Protein AF-A0A7S3RS17-F1 (afdb_monomer_lite)

Radius of gyration: 22.32 Å; chains: 1; bounding box: 56×36×64 Å

Foldseek 3Di:
DLCVCVPPPAAEDEDEQVQWDQDPVRATDHDPVVLVSVLVCLVDNHHYHYPHHDDPDDPDCNVVRVVVRSVVSSVPHDDDDPVSVVCVVVVVPDDDDDDVVVDPDDPVVVVVVVPDPVVVVVVVVD

pLDDT: mean 88.94, std 10.14, range [43.19, 97.56]

Secondary structure (DSSP, 8-state):
-GGGGTTS---EEEEEGGG-EE-TTS-EE--HHHHHHHHHHTTS-PEEEEES-----SS-HHHHHHHHHHHHHHHTSPPPPHHHHHHGGGTT---PPP-TTTSPPPHHHHHHHHT-HHHHHHHHH-

Organism: NCBI:txid141414

InterPro domains:
  IPR025799 Protein arginine N-methyltransferase [PTHR10738] (2-126)
  IPR029063 S-adenosyl-L-methionine-dependent methyltransferase superfamily [G3DSA:3.40.50.150] (86-126)
  IPR035075 PRMT5 arginine-N-methyltransferase [PF05185] (83-126)
  IPR035247 PRMT5, TIM barrel domain [PF17285] (1-76)

Sequence (126 aa):
EMDRWLAEPVRAVLVPGDIFLTNKQGFPVLSKRHKAFLVSCFRYRVQVILAGLPEEKSADPETDKYLHYIARLFQSKPALTPQEQFELPYHDYLQAPLQPLQDNLESQTYETFEKDPVKYVQYEEA

Structure (mmCIF, N/CA/C/O backbone):
data_AF-A0A7S3RS17-F1
#
_entry.id   AF-A0A7S3RS17-F1
#
loop_
_atom_site.group_PDB
_atom_site.id
_atom_site.type_symbol
_atom_site.label_atom_id
_atom_site.label_alt_id
_atom_site.label_comp_id
_atom_site.label_asym_id
_atom_site.label_entity_id
_atom_site.label_seq_id
_atom_site.pdbx_PDB_ins_code
_atom_site.Cartn_x
_atom_site.Cartn_y
_atom_site.Cartn_z
_atom_site.occupancy
_atom_site.B_iso_or_equiv
_atom_site.auth_seq_id
_atom_site.auth_comp_id
_atom_site.auth_asym_id
_atom_site.auth_atom_id
_atom_site.pdbx_PDB_model_num
ATOM 1 N N . GLU A 1 1 ? -7.923 -18.372 7.328 1.00 70.88 1 GLU A N 1
ATOM 2 C CA . GLU A 1 1 ? -9.228 -17.777 6.934 1.00 70.88 1 GLU A CA 1
ATOM 3 C C . GLU A 1 1 ? -9.086 -16.335 6.453 1.00 70.88 1 GLU A C 1
ATOM 5 O O . GLU A 1 1 ? -9.640 -16.026 5.410 1.00 70.88 1 GLU A O 1
ATOM 10 N N . MET A 1 2 ? -8.311 -15.474 7.131 1.00 76.81 2 MET A N 1
ATOM 11 C CA . MET A 1 2 ? -8.056 -14.100 6.653 1.00 76.81 2 MET A CA 1
ATOM 12 C C . MET A 1 2 ? -7.307 -14.038 5.314 1.00 76.81 2 MET A C 1
ATOM 14 O O . MET A 1 2 ? -7.549 -13.128 4.532 1.00 76.81 2 MET A O 1
ATOM 18 N N . ASP A 1 3 ? -6.481 -15.040 5.010 1.00 83.50 3 ASP A N 1
ATOM 19 C CA . ASP A 1 3 ? -5.707 -15.103 3.760 1.00 83.50 3 ASP A CA 1
A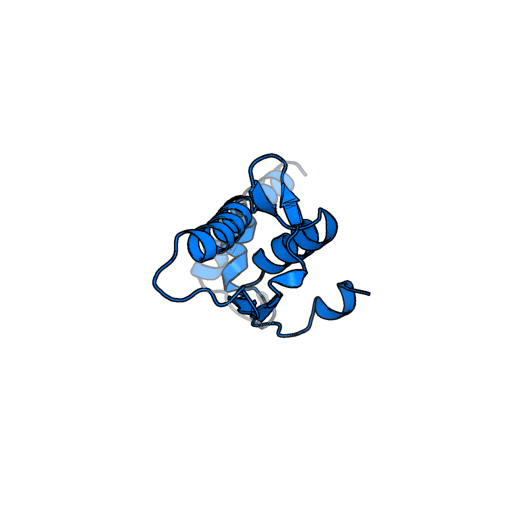TOM 20 C C . ASP A 1 3 ? -6.584 -15.206 2.506 1.00 83.50 3 ASP A C 1
ATOM 22 O O . ASP A 1 3 ? -6.130 -14.916 1.404 1.00 83.50 3 ASP A O 1
ATOM 26 N N . ARG A 1 4 ? -7.867 -15.559 2.668 1.00 85.38 4 ARG A N 1
ATOM 27 C CA . ARG A 1 4 ? -8.846 -15.583 1.572 1.00 85.38 4 ARG A CA 1
ATOM 28 C C . ARG A 1 4 ? -9.006 -14.222 0.892 1.00 85.38 4 ARG A C 1
ATOM 30 O O . ARG A 1 4 ? -9.426 -14.183 -0.252 1.00 85.38 4 ARG A O 1
ATOM 37 N N . TRP A 1 5 ? -8.679 -13.134 1.585 1.00 84.75 5 TRP A N 1
ATOM 38 C CA . TRP A 1 5 ? -8.829 -11.769 1.082 1.00 84.75 5 TRP A CA 1
ATOM 39 C C . TRP A 1 5 ? -7.579 -11.229 0.369 1.00 84.75 5 TRP A C 1
ATOM 41 O O . TRP A 1 5 ? -7.625 -10.113 -0.135 1.00 84.75 5 TRP A O 1
ATOM 51 N N . LEU A 1 6 ? -6.470 -11.982 0.309 1.00 79.19 6 LEU A N 1
ATOM 52 C CA . LEU A 1 6 ? -5.178 -11.486 -0.201 1.00 79.19 6 LEU A CA 1
ATOM 53 C C . LEU A 1 6 ? -5.167 -11.131 -1.698 1.00 79.19 6 LEU A C 1
ATOM 55 O O . LEU A 1 6 ? -4.273 -10.409 -2.128 1.00 79.19 6 LEU A O 1
ATOM 59 N N . ALA A 1 7 ? -6.143 -11.606 -2.472 1.00 81.81 7 ALA A N 1
ATOM 60 C CA . ALA A 1 7 ? -6.290 -11.312 -3.901 1.00 81.81 7 ALA A CA 1
ATOM 61 C C . ALA A 1 7 ? -7.613 -10.599 -4.236 1.00 81.81 7 ALA A C 1
ATOM 63 O O . ALA A 1 7 ? -7.939 -10.399 -5.403 1.00 81.81 7 ALA A O 1
ATOM 64 N N . GLU A 1 8 ? -8.386 -10.223 -3.217 1.00 88.69 8 GLU A N 1
ATOM 65 C CA . GLU A 1 8 ? -9.651 -9.523 -3.414 1.00 88.69 8 GLU A CA 1
ATOM 66 C C . GLU A 1 8 ? -9.411 -8.008 -3.520 1.00 88.69 8 GLU A C 1
ATOM 68 O O . GLU A 1 8 ? -8.526 -7.475 -2.841 1.00 88.69 8 GLU A O 1
ATOM 73 N N . PRO A 1 9 ? -10.205 -7.266 -4.316 1.00 88.56 9 PRO A N 1
ATOM 74 C CA . PRO A 1 9 ? -10.046 -5.826 -4.509 1.00 88.56 9 PRO A CA 1
ATOM 75 C C . PRO A 1 9 ? -10.583 -5.028 -3.307 1.00 88.56 9 PRO A C 1
ATOM 77 O O . PRO A 1 9 ? -11.482 -4.192 -3.430 1.00 88.56 9 PRO A O 1
ATOM 80 N N . VAL A 1 10 ? -10.035 -5.276 -2.118 1.00 90.00 10 VAL A N 1
ATOM 81 C CA . VAL A 1 10 ? -10.431 -4.614 -0.874 1.00 90.00 10 VAL A CA 1
ATOM 82 C C . VAL A 1 10 ? -10.026 -3.142 -0.933 1.00 90.00 10 VAL A C 1
ATOM 84 O O . VAL A 1 10 ? -8.848 -2.792 -0.911 1.00 90.00 10 VAL A O 1
ATOM 87 N N . ARG A 1 11 ? -11.021 -2.252 -1.005 1.00 91.38 11 ARG A N 1
ATOM 88 C CA . ARG A 1 11 ? -10.814 -0.791 -1.032 1.00 91.38 11 ARG A CA 1
ATOM 89 C C . ARG A 1 11 ? -10.984 -0.127 0.326 1.00 91.38 11 ARG A C 1
ATOM 91 O O . ARG A 1 11 ? -10.426 0.946 0.547 1.00 91.38 11 ARG A O 1
ATOM 98 N N . ALA A 1 12 ? -11.733 -0.749 1.229 1.00 93.94 12 ALA A N 1
ATOM 99 C CA . ALA A 1 12 ? -11.999 -0.197 2.544 1.00 93.94 12 ALA A CA 1
ATOM 100 C C . ALA A 1 12 ? -12.045 -1.283 3.618 1.00 93.94 12 ALA A C 1
ATOM 102 O O . ALA A 1 12 ? -12.451 -2.415 3.359 1.00 93.94 12 ALA A O 1
ATOM 103 N N . VAL A 1 13 ? -11.651 -0.906 4.831 1.00 93.75 13 VAL A N 1
ATOM 104 C CA . VAL A 1 13 ? -11.772 -1.719 6.040 1.00 93.75 13 VAL A CA 1
ATOM 105 C C . VAL A 1 13 ? -12.658 -0.962 7.019 1.00 93.75 13 VAL A C 1
ATOM 107 O O . VAL A 1 13 ? -12.311 0.133 7.465 1.00 93.75 13 VAL A O 1
ATOM 110 N N . LEU A 1 14 ? -13.807 -1.549 7.344 1.00 94.31 14 LEU A N 1
ATOM 111 C CA . LEU A 1 14 ? -14.714 -1.018 8.352 1.00 94.31 14 LEU A CA 1
ATOM 112 C C . LEU A 1 14 ? -14.260 -1.491 9.736 1.00 94.31 14 LEU A C 1
ATOM 114 O O . LEU A 1 14 ? -14.080 -2.687 9.964 1.00 94.31 14 LEU A O 1
ATOM 118 N N . VAL A 1 15 ? -14.054 -0.542 10.644 1.00 93.88 15 VAL A N 1
ATOM 119 C CA . VAL A 1 15 ? -13.599 -0.760 12.019 1.00 93.88 15 VAL A CA 1
ATOM 120 C C . VAL A 1 15 ? -14.710 -0.268 12.949 1.00 93.88 15 VAL A C 1
ATOM 122 O O . VAL A 1 15 ? -14.852 0.941 13.155 1.00 93.88 15 VAL A O 1
ATOM 125 N N . PRO A 1 16 ? -15.532 -1.186 13.476 1.00 92.50 16 PRO A N 1
ATOM 126 C CA . PRO A 1 16 ? -16.580 -0.849 14.430 1.00 92.50 16 PRO A CA 1
ATOM 127 C C . PRO A 1 16 ? -16.032 -0.229 15.730 1.00 92.50 16 PRO A C 1
ATOM 129 O O . PRO A 1 16 ? -14.902 -0.505 16.132 1.00 92.50 16 PRO A O 1
ATOM 132 N N . GLY A 1 17 ? -16.826 0.594 16.413 1.00 89.81 17 GLY A N 1
ATOM 133 C CA . GLY A 1 17 ? -16.470 1.186 17.707 1.00 89.81 17 GLY A CA 1
ATOM 134 C C . GLY A 1 17 ? -16.413 0.163 18.847 1.00 89.81 17 GLY A C 1
ATOM 135 O O . GLY A 1 17 ? -15.588 0.283 19.749 1.00 89.81 17 GLY A O 1
ATOM 136 N N . ASP A 1 18 ? -17.232 -0.885 18.777 1.00 91.94 18 ASP A N 1
ATOM 137 C CA . ASP A 1 18 ? -17.372 -1.924 19.805 1.00 91.94 18 ASP A CA 1
ATOM 138 C C . ASP A 1 18 ? -16.181 -2.898 19.894 1.00 91.94 18 ASP A C 1
ATOM 140 O O . ASP A 1 18 ? -16.004 -3.568 20.911 1.00 91.94 18 ASP A O 1
ATOM 144 N N . ILE A 1 19 ? -15.322 -2.959 18.868 1.00 93.81 19 ILE A N 1
ATOM 145 C CA . ILE A 1 19 ? -14.107 -3.793 18.882 1.00 93.81 19 ILE A CA 1
ATOM 146 C C . ILE A 1 19 ? -12.903 -3.115 19.552 1.00 93.81 19 ILE A C 1
ATOM 148 O O . ILE A 1 19 ? -11.850 -3.751 19.713 1.00 93.81 19 ILE A O 1
ATOM 152 N N . PHE A 1 20 ? -13.022 -1.835 19.919 1.00 93.19 20 PHE A N 1
ATOM 153 C CA . PHE A 1 20 ? -11.992 -1.126 20.668 1.00 93.19 20 PHE A CA 1
ATOM 154 C C . PHE A 1 20 ? -12.033 -1.505 22.148 1.00 93.19 20 PHE A C 1
ATOM 156 O O . PHE A 1 20 ? -13.079 -1.639 22.773 1.00 93.19 20 PHE A O 1
ATOM 163 N N . LEU A 1 21 ? -10.847 -1.656 22.721 1.00 93.50 21 LEU A N 1
ATOM 164 C CA . LEU A 1 21 ? -10.627 -1.897 24.138 1.00 93.50 21 LEU A CA 1
ATOM 165 C C . LEU A 1 21 ? -10.096 -0.619 24.778 1.00 93.50 21 LEU A C 1
ATOM 167 O O . LEU A 1 21 ? -9.316 0.104 24.164 1.00 93.50 21 LEU A O 1
ATOM 171 N N . THR A 1 22 ? -10.429 -0.373 26.037 1.00 92.31 22 THR A N 1
ATOM 172 C CA . THR A 1 22 ? -9.862 0.756 26.780 1.00 92.31 22 THR A CA 1
ATOM 173 C C . THR A 1 22 ? -8.574 0.321 27.471 1.00 92.31 22 THR A C 1
ATOM 175 O O . THR A 1 22 ? -8.551 -0.649 28.230 1.00 92.31 22 THR A O 1
ATOM 178 N N . ASN A 1 23 ? -7.466 1.015 27.205 1.00 92.81 23 ASN A N 1
ATOM 179 C CA . ASN A 1 23 ? -6.209 0.751 27.902 1.00 92.81 23 ASN A CA 1
ATOM 180 C C . ASN A 1 23 ? -6.245 1.288 29.354 1.00 92.81 23 ASN A C 1
ATOM 182 O O . ASN A 1 23 ? -7.148 2.023 29.744 1.00 92.81 23 ASN A O 1
ATOM 186 N N . LYS A 1 24 ? -5.213 0.986 30.159 1.00 91.94 24 LYS A N 1
ATOM 187 C CA . LYS A 1 24 ? -5.098 1.485 31.550 1.00 91.94 24 LYS A CA 1
ATOM 188 C C . LYS A 1 24 ? -5.092 3.019 31.677 1.00 91.94 24 LYS A C 1
ATOM 190 O O . LYS A 1 24 ? -5.283 3.531 32.770 1.00 91.94 24 LYS A O 1
ATOM 195 N N . GLN A 1 25 ? -4.820 3.730 30.586 1.00 88.50 25 GLN A N 1
ATOM 196 C CA . GLN A 1 25 ? -4.756 5.191 30.506 1.00 88.50 25 GLN A CA 1
ATOM 197 C C . GLN A 1 25 ? -6.049 5.807 29.935 1.00 88.50 25 GLN A C 1
ATOM 199 O O . GLN A 1 25 ? -6.088 7.012 29.719 1.00 88.50 25 GLN A O 1
ATOM 204 N N . GLY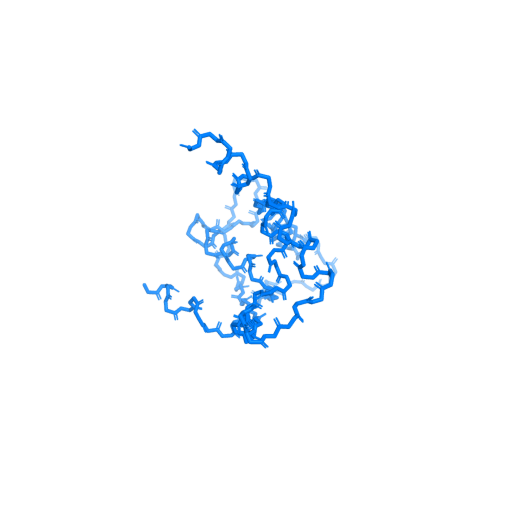 A 1 26 ? -7.090 5.010 29.665 1.00 86.75 26 GLY A N 1
ATOM 205 C CA . GLY A 1 26 ? -8.363 5.505 29.133 1.00 86.75 26 GLY A CA 1
ATOM 206 C C . GLY A 1 26 ? -8.405 5.737 27.615 1.00 86.75 26 GLY A C 1
ATOM 207 O O . GLY A 1 26 ? -9.344 6.362 27.135 1.00 86.75 26 GLY A O 1
ATOM 208 N N . PHE A 1 27 ? -7.418 5.262 26.846 1.00 88.94 27 PHE A N 1
ATOM 209 C CA . PHE A 1 27 ? -7.401 5.392 25.382 1.00 88.94 27 PHE A CA 1
ATOM 210 C C . PHE A 1 27 ? -7.944 4.141 24.678 1.00 88.94 27 PHE A C 1
ATOM 212 O O . PHE A 1 27 ? -7.629 3.024 25.112 1.00 88.94 27 PHE A O 1
ATOM 219 N N . PRO A 1 28 ? -8.672 4.312 23.558 1.00 92.31 28 PRO A N 1
ATOM 220 C CA . PRO A 1 28 ? -9.133 3.205 22.739 1.00 92.31 28 PRO A CA 1
ATOM 221 C C . PRO A 1 28 ? -7.952 2.544 22.020 1.00 92.31 28 PRO A C 1
ATOM 223 O O . PRO A 1 28 ? -7.120 3.203 21.396 1.00 92.31 28 PRO A O 1
ATOM 226 N N . VAL A 1 29 ? -7.869 1.221 22.111 1.00 94.50 29 VAL A N 1
ATOM 227 C CA . VAL A 1 29 ? -6.837 0.398 21.481 1.00 94.50 29 VAL A CA 1
ATOM 228 C C . VAL A 1 29 ? -7.447 -0.870 20.899 1.00 94.50 29 VAL A C 1
ATOM 230 O O . VAL A 1 29 ? -8.377 -1.447 21.451 1.00 94.50 29 VAL A O 1
ATOM 233 N N . LEU A 1 30 ? -6.889 -1.357 19.797 1.00 95.56 30 LEU A N 1
ATOM 234 C CA . LEU A 1 30 ? -7.272 -2.644 19.228 1.00 95.56 30 LEU A CA 1
ATOM 235 C C . LEU A 1 30 ? -6.504 -3.794 19.893 1.00 95.56 30 LEU A C 1
ATOM 237 O O . LEU A 1 30 ? -5.362 -3.643 20.341 1.00 95.56 30 LEU A O 1
ATOM 241 N N . SER A 1 31 ? -7.118 -4.980 19.906 1.00 95.81 31 SER A N 1
ATOM 242 C CA . SER A 1 31 ? -6.438 -6.220 20.296 1.00 95.81 31 SER A CA 1
ATOM 243 C C . SER A 1 31 ? -5.207 -6.474 19.413 1.00 95.81 31 SER A C 1
ATOM 245 O O . SER A 1 31 ? -5.131 -6.002 18.277 1.00 95.81 31 SER A O 1
ATOM 247 N N . LYS A 1 32 ? -4.247 -7.282 19.887 1.00 94.12 32 LYS A N 1
ATOM 248 C CA . LYS A 1 32 ? -3.049 -7.628 19.095 1.00 94.12 32 LYS A CA 1
ATOM 249 C C . LYS A 1 32 ? -3.403 -8.210 17.719 1.00 94.12 32 LYS A C 1
ATOM 251 O O . LYS A 1 32 ? -2.731 -7.899 16.741 1.00 94.12 32 LYS A O 1
ATOM 256 N N . ARG A 1 33 ? -4.467 -9.017 17.646 1.00 94.00 33 ARG A N 1
ATOM 257 C CA . ARG A 1 33 ? -4.925 -9.659 16.406 1.00 94.00 33 ARG A CA 1
ATOM 258 C C . ARG A 1 33 ? -5.552 -8.652 15.439 1.00 94.00 33 ARG A C 1
ATOM 260 O O . ARG A 1 33 ? -5.174 -8.637 14.274 1.00 94.00 33 ARG A O 1
ATOM 267 N N . HIS A 1 34 ? -6.432 -7.774 15.927 1.00 94.44 34 HIS A N 1
ATOM 268 C CA . HIS A 1 34 ? -7.020 -6.698 15.116 1.00 94.44 34 HIS A CA 1
ATOM 269 C C . HIS A 1 34 ? -5.955 -5.716 14.625 1.00 94.44 34 HIS A C 1
ATOM 271 O O . HIS A 1 34 ? -5.948 -5.343 13.456 1.00 94.44 34 HIS A O 1
ATOM 277 N N . LYS A 1 35 ? -5.004 -5.364 15.497 1.00 93.50 35 LYS A N 1
ATOM 278 C CA . LYS A 1 35 ? -3.849 -4.537 15.150 1.00 93.50 35 LYS A CA 1
ATOM 279 C C . LYS A 1 35 ? -3.042 -5.154 14.004 1.00 93.50 35 LYS A C 1
ATOM 281 O O . LYS A 1 35 ? -2.757 -4.464 13.034 1.00 93.50 35 LYS A O 1
ATOM 286 N N . ALA A 1 36 ? -2.669 -6.431 14.121 1.00 91.62 36 ALA A N 1
ATOM 287 C CA . ALA A 1 36 ? -1.871 -7.120 13.108 1.00 91.62 36 ALA A CA 1
ATOM 288 C C . ALA A 1 36 ? -2.582 -7.157 11.748 1.00 91.62 36 ALA A C 1
ATOM 290 O O . ALA A 1 36 ? -1.976 -6.818 10.736 1.00 91.62 36 ALA A O 1
ATOM 291 N N . PHE A 1 37 ? -3.878 -7.483 11.745 1.00 91.25 37 PHE A N 1
ATOM 292 C CA . PHE A 1 37 ? -4.688 -7.472 10.531 1.00 91.25 37 PHE A CA 1
ATOM 293 C C . PHE A 1 37 ? -4.749 -6.076 9.895 1.00 91.25 37 PHE A C 1
ATOM 295 O O . PHE A 1 37 ? -4.438 -5.911 8.718 1.00 91.25 37 PHE A O 1
ATOM 302 N N . LEU A 1 38 ? -5.062 -5.042 10.676 1.00 91.94 38 LEU A N 1
ATOM 303 C CA . LEU A 1 38 ? -5.189 -3.690 10.140 1.00 91.94 38 LEU A CA 1
ATOM 304 C C . LEU A 1 38 ? -3.852 -3.155 9.593 1.00 91.94 38 LEU A C 1
ATOM 306 O O . LEU A 1 38 ? -3.825 -2.538 8.532 1.00 91.94 38 LEU A O 1
ATOM 310 N N . VAL A 1 39 ? -2.731 -3.472 10.254 1.00 91.50 39 VAL A N 1
ATOM 311 C CA . VAL A 1 39 ? -1.383 -3.151 9.752 1.00 91.50 39 VAL A CA 1
ATOM 312 C C . VAL A 1 39 ? -1.072 -3.889 8.450 1.00 91.50 39 VAL A C 1
ATOM 314 O O . VAL A 1 39 ? -0.502 -3.278 7.548 1.00 91.50 39 VAL A O 1
ATOM 317 N N . SER A 1 40 ? -1.463 -5.163 8.302 1.00 88.75 40 SER A N 1
ATOM 318 C CA . SER A 1 40 ? -1.312 -5.856 7.012 1.00 88.75 40 SER A CA 1
ATOM 319 C C . SER A 1 40 ? -2.124 -5.189 5.901 1.00 88.75 40 SER A C 1
ATOM 321 O O . SER A 1 40 ? -1.619 -5.044 4.790 1.00 88.75 40 SER A O 1
ATOM 323 N N . CYS A 1 41 ? -3.319 -4.676 6.210 1.00 89.00 41 CYS A N 1
ATOM 324 C CA . CYS A 1 41 ? -4.142 -3.953 5.244 1.00 89.00 41 CYS A CA 1
ATOM 325 C C . CYS A 1 41 ? -3.503 -2.628 4.799 1.00 89.00 41 CYS A C 1
ATOM 327 O O . CYS A 1 41 ? -3.688 -2.234 3.655 1.00 89.00 41 CYS A O 1
ATOM 329 N N . PHE A 1 42 ? -2.702 -1.963 5.643 1.00 89.19 42 PHE A N 1
ATOM 330 C CA . PHE A 1 42 ? -2.024 -0.702 5.293 1.00 89.19 42 PHE A CA 1
ATOM 331 C C . PHE A 1 42 ? -0.940 -0.830 4.218 1.00 89.19 42 PHE A C 1
ATOM 333 O O . PHE A 1 42 ? -0.491 0.195 3.693 1.00 89.19 42 PHE A O 1
ATOM 340 N N . ARG A 1 43 ? -0.501 -2.056 3.896 1.00 83.19 43 ARG A N 1
ATOM 341 C CA . ARG A 1 43 ? 0.348 -2.307 2.717 1.00 83.19 43 ARG A CA 1
ATOM 342 C C . ARG A 1 43 ? -0.420 -2.051 1.419 1.00 83.19 43 ARG A C 1
ATOM 344 O O . ARG A 1 43 ? 0.182 -1.683 0.417 1.00 83.19 43 ARG A O 1
ATOM 351 N N . TYR A 1 44 ? -1.740 -2.187 1.463 1.00 83.62 44 TYR A N 1
ATOM 352 C CA . TYR A 1 44 ? -2.644 -1.920 0.358 1.00 83.62 44 TYR A CA 1
ATOM 353 C C . TYR A 1 44 ? -3.239 -0.512 0.499 1.00 83.62 44 TYR A C 1
ATOM 355 O O . TYR A 1 44 ? -3.319 0.053 1.593 1.00 83.62 44 TYR A O 1
ATOM 363 N N . ARG A 1 45 ? -3.668 0.088 -0.617 1.00 82.75 45 ARG A N 1
ATOM 364 C CA . ARG A 1 45 ? -4.312 1.415 -0.634 1.00 82.75 45 ARG A CA 1
ATOM 365 C C . ARG A 1 45 ? -5.764 1.330 -0.140 1.00 82.75 45 ARG A C 1
ATOM 367 O O . ARG A 1 45 ? -6.694 1.557 -0.911 1.00 82.75 45 ARG A O 1
ATOM 374 N N . VAL A 1 46 ? -5.944 0.975 1.131 1.00 90.88 46 VAL A N 1
ATOM 375 C CA . VAL A 1 46 ? -7.254 0.862 1.784 1.00 90.88 46 VAL A CA 1
ATOM 376 C C . VAL A 1 46 ? -7.640 2.151 2.499 1.00 90.88 46 VAL A C 1
ATOM 378 O O . VAL A 1 46 ? -6.804 2.828 3.098 1.00 90.88 46 VAL A O 1
ATOM 381 N N . GLN A 1 47 ? -8.930 2.463 2.489 1.00 92.94 47 GLN A N 1
ATOM 382 C CA . GLN A 1 47 ? -9.523 3.458 3.376 1.00 92.94 47 GLN A CA 1
ATOM 383 C C . GLN A 1 47 ? -9.988 2.788 4.672 1.00 92.94 47 GLN A C 1
ATOM 385 O O . GLN A 1 47 ? -10.591 1.718 4.642 1.00 92.94 47 GLN A O 1
ATOM 390 N N . VAL A 1 48 ? -9.725 3.408 5.820 1.00 93.12 48 VAL A N 1
ATOM 391 C CA . VAL A 1 48 ? -10.249 2.932 7.108 1.00 93.12 48 VAL A CA 1
ATOM 392 C C . VAL A 1 48 ? -11.498 3.730 7.446 1.00 93.12 48 VAL A C 1
ATOM 394 O O . VAL A 1 48 ? -11.443 4.956 7.498 1.00 93.12 48 VAL A O 1
ATOM 397 N N . ILE A 1 49 ? -12.610 3.038 7.687 1.00 92.50 49 ILE A N 1
ATOM 398 C CA . ILE A 1 49 ? -13.894 3.651 8.036 1.00 92.50 49 ILE A CA 1
ATOM 399 C C . ILE A 1 49 ? -14.222 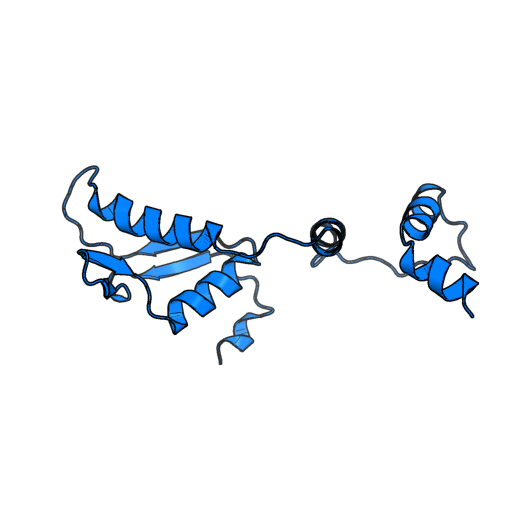3.276 9.478 1.00 92.50 49 ILE A C 1
ATOM 401 O O . ILE A 1 49 ? -14.396 2.098 9.781 1.00 92.50 49 ILE A O 1
ATOM 405 N N . LEU A 1 50 ? -14.308 4.268 10.364 1.00 90.75 50 LEU A N 1
ATOM 406 C CA . LEU A 1 50 ? -14.771 4.066 11.737 1.00 90.75 50 LEU A CA 1
ATOM 407 C C . LEU A 1 50 ? -16.303 4.085 11.758 1.00 90.75 50 LEU A C 1
ATOM 409 O O . LEU A 1 50 ? -16.905 5.032 11.255 1.00 90.75 50 LEU A O 1
ATOM 413 N N . ALA A 1 51 ? -16.930 3.050 12.316 1.00 88.12 51 ALA A N 1
ATOM 414 C CA . ALA A 1 51 ? -18.387 2.901 12.326 1.00 88.12 51 ALA A CA 1
ATOM 415 C C . ALA A 1 51 ? -18.923 2.663 13.740 1.00 88.12 51 ALA A C 1
ATOM 417 O O . ALA A 1 51 ? -18.304 1.945 14.517 1.00 88.12 51 ALA A O 1
ATOM 418 N N . GLY A 1 52 ? -20.089 3.228 14.070 1.00 83.19 52 GLY A N 1
ATOM 419 C CA . GLY A 1 52 ? -20.735 2.993 15.368 1.00 83.19 52 GLY A CA 1
ATOM 420 C C . GLY A 1 52 ? -19.921 3.497 16.562 1.00 83.19 52 GLY A C 1
ATOM 421 O O . GLY A 1 52 ? -19.924 2.865 17.616 1.00 83.19 52 GLY A O 1
ATOM 422 N N . LEU A 1 53 ? -19.184 4.600 16.388 1.00 80.19 53 LEU A N 1
ATOM 423 C CA . LEU A 1 53 ? -18.594 5.308 17.522 1.00 80.19 53 LEU A CA 1
ATOM 424 C C . LEU A 1 53 ? -19.726 5.850 18.411 1.00 80.19 53 LEU A C 1
ATOM 426 O O . LEU A 1 53 ? -20.771 6.221 17.870 1.00 80.19 53 LEU A O 1
ATOM 430 N N . PRO A 1 54 ? -19.550 5.874 19.743 1.00 71.06 54 PRO A N 1
ATOM 431 C CA . PRO A 1 54 ? -20.570 6.388 20.647 1.00 71.06 54 PRO A CA 1
ATOM 432 C C . PRO A 1 54 ? -20.962 7.814 20.238 1.00 71.06 54 PRO A C 1
ATOM 434 O O . PRO A 1 54 ? -20.123 8.711 20.190 1.00 71.06 54 PRO A O 1
ATOM 437 N N . GLU A 1 55 ? -22.238 8.000 19.884 1.00 63.28 55 GLU A N 1
ATOM 438 C CA . GLU A 1 55 ? -22.809 9.310 19.578 1.00 63.28 55 GLU A CA 1
ATOM 439 C C . GLU A 1 55 ? -23.030 10.078 20.884 1.00 63.28 55 GLU A C 1
ATOM 441 O O . GLU A 1 55 ? -24.141 10.131 21.410 1.00 63.28 55 GLU A O 1
ATOM 446 N N . GLU A 1 56 ? -21.984 10.724 21.392 1.00 53.62 56 GLU A N 1
ATOM 447 C CA . GLU A 1 56 ? -22.180 11.939 22.176 1.00 53.62 56 GLU A CA 1
ATOM 448 C C . GLU A 1 56 ? -21.762 13.142 21.327 1.00 53.62 56 GLU A C 1
ATOM 450 O O . GLU A 1 56 ? -20.743 13.174 20.640 1.00 53.62 56 GLU A O 1
ATOM 455 N N . LYS A 1 57 ? -22.722 14.054 21.200 1.00 47.62 57 LYS A N 1
ATOM 456 C CA . LYS A 1 57 ? -22.829 15.036 20.128 1.00 47.62 57 LYS A CA 1
ATOM 457 C C . LYS A 1 57 ? -21.727 16.089 20.234 1.00 47.62 57 LYS A C 1
ATOM 459 O O . LYS A 1 57 ? -21.495 16.624 21.307 1.00 47.62 57 LYS A O 1
ATOM 464 N N . SER A 1 58 ? -21.254 16.509 19.057 1.00 43.19 58 SER A N 1
ATOM 465 C CA . SER A 1 58 ? -20.456 17.709 18.748 1.00 43.19 58 SER A CA 1
ATOM 466 C C . SER A 1 58 ? -18.937 17.580 18.896 1.00 43.19 58 SER A C 1
ATOM 468 O O . SER A 1 58 ? -18.432 17.482 19.995 1.00 43.19 58 SER A O 1
ATOM 470 N N . ALA A 1 59 ? -18.220 17.640 17.763 1.00 56.62 59 ALA A N 1
ATOM 471 C CA . ALA A 1 59 ? -16.813 18.065 17.652 1.00 56.62 59 ALA A CA 1
ATOM 472 C C . ALA A 1 59 ? -15.862 17.621 18.797 1.00 56.62 59 ALA A C 1
ATOM 474 O O . ALA A 1 59 ? -15.082 18.430 19.298 1.00 56.62 59 ALA A O 1
ATOM 475 N N . ASP A 1 60 ? -15.952 16.352 19.212 1.00 61.34 60 ASP A N 1
ATOM 476 C CA . ASP A 1 60 ? -15.543 15.926 20.555 1.00 61.34 60 ASP A CA 1
ATOM 477 C C . ASP A 1 60 ? -14.152 15.245 20.576 1.00 61.34 60 ASP A C 1
ATOM 479 O O . ASP A 1 60 ? -13.851 14.432 19.686 1.00 61.34 60 ASP A O 1
ATOM 483 N N . PRO A 1 61 ? -13.308 15.485 21.605 1.00 62.59 61 PRO A N 1
ATOM 484 C CA . PRO A 1 61 ? -11.978 14.887 21.757 1.00 62.59 61 PRO A CA 1
ATOM 485 C C . PRO A 1 61 ? -11.962 13.354 21.745 1.00 62.59 61 PRO A C 1
ATOM 487 O O . PRO A 1 61 ? -10.912 12.752 21.544 1.00 62.59 61 PRO A O 1
ATOM 490 N N . GLU A 1 62 ? -13.092 12.686 21.987 1.00 62.84 62 GLU A N 1
ATOM 491 C CA . GLU A 1 62 ? -13.163 11.223 21.962 1.00 62.84 62 GLU A CA 1
ATOM 492 C C . GLU A 1 62 ? -13.045 10.640 20.560 1.00 62.84 62 GLU A C 1
ATOM 494 O O . GLU A 1 62 ? -12.264 9.709 20.367 1.00 62.84 62 GLU A O 1
ATOM 499 N N . THR A 1 63 ? -13.736 11.216 19.572 1.00 67.88 63 THR A N 1
ATOM 500 C CA . THR A 1 63 ? -13.576 10.817 18.161 1.00 67.88 63 THR A CA 1
ATOM 501 C C . THR A 1 63 ? -12.126 11.018 17.726 1.00 67.88 63 THR A C 1
ATOM 503 O O . THR A 1 63 ? -11.547 10.177 17.031 1.00 67.88 63 THR A O 1
ATOM 506 N N . ASP A 1 64 ? -11.506 12.086 18.229 1.00 79.56 64 ASP A N 1
ATOM 507 C CA . ASP A 1 64 ? -10.099 12.374 17.997 1.00 79.56 64 ASP A CA 1
ATOM 508 C C . ASP A 1 64 ? -9.175 11.295 18.588 1.00 79.56 64 ASP A C 1
ATOM 510 O O . ASP A 1 64 ? -8.197 10.925 17.945 1.00 79.56 64 ASP A O 1
ATOM 514 N N . LYS A 1 65 ? -9.504 10.679 19.738 1.00 87.75 65 LYS A N 1
ATOM 515 C CA . LYS A 1 65 ? -8.713 9.565 20.309 1.00 87.75 65 LYS A CA 1
ATOM 516 C C . LYS A 1 65 ? -8.693 8.332 19.399 1.00 87.75 65 LYS A C 1
ATOM 518 O O . LYS A 1 65 ? -7.630 7.729 19.227 1.00 87.75 65 LYS A O 1
ATOM 523 N N . TYR A 1 66 ? -9.836 7.937 18.828 1.00 89.69 66 TYR A N 1
ATOM 524 C CA . TYR A 1 66 ? -9.904 6.787 17.911 1.00 89.69 66 TYR A CA 1
ATOM 525 C C . TYR A 1 66 ? -9.123 7.071 16.627 1.00 89.69 66 TYR A C 1
ATOM 527 O O . TYR A 1 66 ? -8.299 6.254 16.209 1.00 89.69 66 TYR A O 1
ATOM 535 N N . LEU A 1 67 ? -9.323 8.254 16.039 1.00 89.00 67 LEU A N 1
ATOM 536 C CA . LEU A 1 67 ? -8.589 8.690 14.852 1.00 89.00 67 LEU A CA 1
ATOM 537 C C . LEU A 1 67 ? -7.084 8.773 15.118 1.00 89.00 67 LEU A C 1
ATOM 539 O O . LEU A 1 67 ? -6.304 8.227 14.339 1.00 89.00 67 LEU A O 1
ATOM 543 N N . HIS A 1 68 ? -6.667 9.353 16.245 1.00 90.81 68 HIS A N 1
ATOM 544 C CA . HIS A 1 68 ? -5.267 9.396 16.668 1.00 90.81 68 HIS A CA 1
ATOM 545 C C . HIS A 1 68 ? -4.670 7.998 16.815 1.00 90.81 68 HIS A C 1
ATOM 547 O O . HIS A 1 68 ? -3.537 7.767 16.387 1.00 90.81 68 HIS A O 1
ATOM 553 N N . TYR A 1 69 ? -5.406 7.045 17.395 1.00 93.00 69 TYR A N 1
ATOM 554 C CA . TYR A 1 69 ? -4.930 5.670 17.517 1.00 93.00 69 TYR A CA 1
ATOM 555 C C . TYR A 1 69 ? -4.711 5.022 16.144 1.00 93.00 69 TYR A C 1
ATOM 557 O O . TYR A 1 69 ? -3.658 4.422 15.912 1.00 93.00 69 TYR A O 1
ATOM 565 N N . ILE A 1 70 ? -5.664 5.171 15.219 1.00 93.06 70 ILE A N 1
ATOM 566 C CA . ILE A 1 70 ? -5.543 4.639 13.855 1.00 93.06 70 ILE A CA 1
ATOM 567 C C . ILE A 1 70 ? -4.409 5.328 13.091 1.00 93.06 70 ILE A C 1
ATOM 5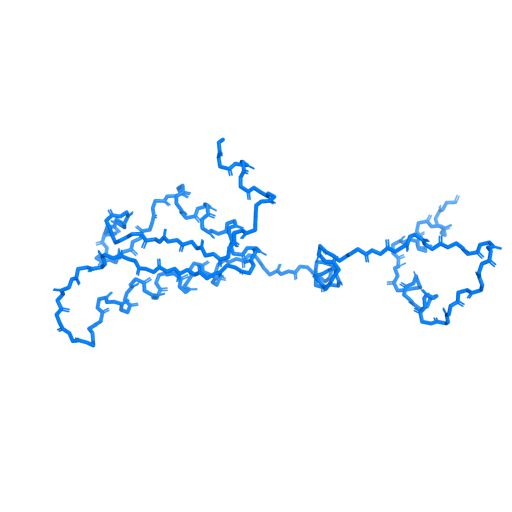69 O O . ILE A 1 70 ? -3.605 4.644 12.460 1.00 93.06 70 ILE A O 1
ATOM 573 N N . ALA A 1 71 ? -4.277 6.652 13.194 1.00 91.50 71 ALA A N 1
ATOM 574 C CA . ALA A 1 71 ? -3.193 7.410 12.576 1.00 91.50 71 ALA A CA 1
ATOM 575 C C . ALA A 1 71 ? -1.822 6.967 13.106 1.00 91.50 71 ALA A C 1
ATOM 577 O O . ALA A 1 71 ? -0.904 6.699 12.330 1.00 91.50 71 ALA A O 1
ATOM 578 N N . ARG A 1 72 ? -1.695 6.789 14.426 1.00 92.88 72 ARG A N 1
ATOM 579 C CA . ARG A 1 72 ? -0.490 6.232 15.052 1.00 92.88 72 ARG A CA 1
ATOM 580 C C . ARG A 1 72 ? -0.205 4.818 14.557 1.00 92.88 72 ARG A C 1
ATOM 582 O O . ARG A 1 72 ? 0.951 4.460 14.336 1.00 92.88 72 ARG A O 1
ATOM 589 N N . LEU A 1 73 ? -1.241 3.998 14.394 1.00 93.50 73 LEU A N 1
ATOM 590 C CA . LEU A 1 73 ? -1.075 2.652 13.869 1.00 93.50 73 LEU A CA 1
ATOM 591 C C . LEU A 1 73 ? -0.585 2.680 12.418 1.00 93.50 73 LEU A C 1
ATOM 593 O O . LEU A 1 73 ? 0.308 1.910 12.069 1.00 93.50 73 LEU A O 1
ATOM 597 N N . PHE A 1 74 ? -1.107 3.593 11.601 1.00 91.56 74 PHE A N 1
ATOM 598 C CA . PHE A 1 74 ? -0.664 3.790 10.225 1.00 91.56 74 PHE A CA 1
ATOM 599 C C . PHE A 1 74 ? 0.801 4.226 10.151 1.00 91.56 74 PHE A C 1
ATOM 601 O O . PHE A 1 74 ? 1.552 3.698 9.338 1.00 91.56 74 PHE A O 1
ATOM 608 N N . GLN A 1 75 ? 1.240 5.110 11.050 1.00 90.06 75 GLN A N 1
ATOM 609 C CA . GLN A 1 75 ? 2.646 5.519 11.168 1.00 90.06 75 GLN A CA 1
ATOM 610 C C . GLN A 1 75 ? 3.570 4.387 11.634 1.00 90.06 75 GLN A C 1
ATOM 612 O O . GLN A 1 75 ? 4.766 4.430 11.375 1.00 90.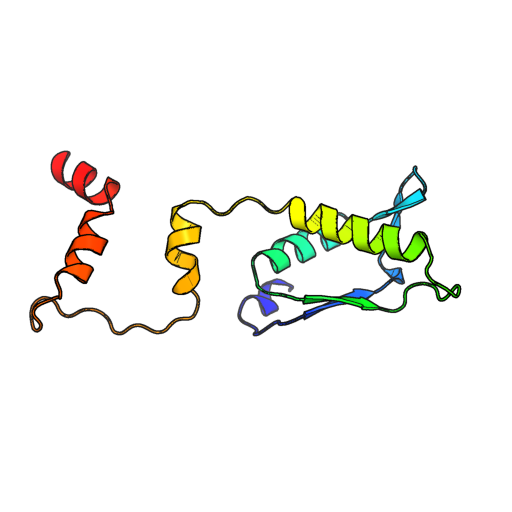06 75 GLN A O 1
ATOM 617 N N . SER A 1 76 ? 3.035 3.361 12.306 1.00 87.75 76 SER A N 1
ATOM 618 C CA . SER A 1 76 ? 3.827 2.208 12.750 1.00 87.75 76 SER A CA 1
ATOM 619 C C . SER A 1 76 ? 4.134 1.192 11.645 1.00 87.75 76 SER A C 1
ATOM 621 O O . SER A 1 76 ? 4.819 0.202 11.909 1.00 87.75 76 SER A O 1
ATOM 623 N N . LYS A 1 77 ? 3.628 1.405 10.421 1.00 86.00 77 LYS A N 1
ATOM 624 C CA . LYS A 1 77 ? 3.955 0.546 9.281 1.00 86.00 77 LYS A CA 1
ATOM 625 C C . LYS A 1 77 ? 5.444 0.691 8.919 1.00 86.00 77 LYS A C 1
ATOM 627 O O . LYS A 1 77 ? 5.969 1.804 8.984 1.00 86.00 77 LYS A O 1
ATOM 632 N N . PRO A 1 78 ? 6.126 -0.398 8.527 1.00 86.56 78 PRO A N 1
ATOM 633 C CA . PRO A 1 78 ? 7.511 -0.310 8.082 1.00 86.56 78 PRO A CA 1
ATOM 634 C C . PRO A 1 78 ? 7.619 0.588 6.844 1.00 86.56 78 PRO A C 1
ATOM 636 O O . PRO A 1 78 ? 6.730 0.593 5.987 1.00 86.56 78 PRO A O 1
ATOM 639 N N . ALA A 1 79 ? 8.704 1.360 6.765 1.00 88.12 79 ALA A N 1
ATOM 640 C CA . ALA A 1 79 ? 9.025 2.124 5.567 1.00 88.12 79 ALA A CA 1
ATOM 641 C C . ALA A 1 79 ? 9.321 1.164 4.407 1.00 88.12 79 ALA A C 1
ATOM 643 O O . ALA A 1 79 ? 9.936 0.119 4.615 1.00 88.12 79 ALA A O 1
ATOM 644 N N . LEU A 1 80 ? 8.883 1.534 3.203 1.00 89.69 80 LEU A N 1
ATOM 645 C CA . LEU A 1 80 ? 9.184 0.768 1.997 1.00 89.69 80 LEU A CA 1
ATOM 646 C C . LEU A 1 80 ? 10.684 0.832 1.717 1.00 89.69 80 LEU A C 1
ATOM 648 O O . LEU A 1 80 ? 11.274 1.917 1.742 1.00 89.69 80 LEU A O 1
ATOM 652 N N . THR A 1 81 ? 11.279 -0.318 1.423 1.00 93.44 81 THR A N 1
ATOM 653 C CA . THR A 1 81 ? 12.655 -0.409 0.926 1.00 93.44 81 THR A CA 1
ATOM 654 C C . THR A 1 81 ? 12.794 0.303 -0.429 1.00 93.44 81 THR A C 1
ATOM 656 O O . THR A 1 81 ? 11.794 0.486 -1.126 1.00 93.44 81 THR A O 1
ATOM 659 N N . PRO A 1 82 ? 14.010 0.703 -0.852 1.00 91.94 82 PRO A N 1
ATOM 660 C CA . PRO A 1 82 ? 14.211 1.302 -2.174 1.00 91.94 82 PRO A CA 1
ATOM 661 C C . PRO A 1 82 ? 13.691 0.420 -3.319 1.00 91.94 82 PRO A C 1
ATOM 663 O O . PRO A 1 82 ? 13.109 0.932 -4.271 1.00 91.94 82 PRO A O 1
ATOM 666 N N . GLN A 1 83 ? 13.838 -0.901 -3.185 1.00 91.31 83 GLN A N 1
ATOM 667 C CA . GLN A 1 83 ? 13.303 -1.873 -4.134 1.00 91.31 83 GLN A CA 1
ATOM 668 C C . GLN A 1 83 ? 11.769 -1.866 -4.151 1.00 91.31 83 GLN A C 1
ATOM 670 O O . GLN A 1 83 ? 11.181 -1.673 -5.208 1.00 91.31 83 GLN A O 1
ATOM 675 N N . GLU A 1 84 ? 11.107 -1.973 -2.993 1.00 91.94 84 GLU A N 1
ATOM 676 C CA . GLU A 1 84 ? 9.637 -1.907 -2.928 1.00 91.94 84 GLU A CA 1
ATOM 677 C C . GLU A 1 84 ? 9.096 -0.568 -3.465 1.00 91.94 84 GLU A C 1
ATOM 679 O O . GLU A 1 84 ? 8.023 -0.528 -4.060 1.00 91.94 84 GLU A O 1
ATOM 684 N N . GLN A 1 85 ? 9.817 0.545 -3.277 1.00 92.75 85 GLN A N 1
ATOM 685 C CA . GLN A 1 85 ? 9.440 1.846 -3.847 1.00 92.75 85 GLN A CA 1
ATOM 686 C C . GLN A 1 85 ? 9.551 1.865 -5.376 1.00 92.75 85 GLN A C 1
ATOM 688 O O . GLN A 1 85 ? 8.688 2.448 -6.034 1.00 92.75 85 GLN A O 1
ATOM 693 N N . PHE A 1 86 ? 10.591 1.236 -5.929 1.00 92.69 86 PHE A N 1
ATOM 694 C CA . PHE A 1 86 ? 10.781 1.081 -7.370 1.00 92.69 86 PHE A CA 1
ATOM 695 C C . PHE A 1 86 ? 9.712 0.174 -7.995 1.00 92.69 86 PHE A C 1
ATOM 697 O O . PHE A 1 86 ? 9.203 0.480 -9.070 1.00 92.69 86 PHE A O 1
ATOM 704 N N . GLU A 1 87 ? 9.337 -0.906 -7.307 1.00 93.19 87 GLU A N 1
ATOM 705 C CA . GLU A 1 87 ? 8.345 -1.880 -7.770 1.00 93.19 87 GLU A CA 1
ATOM 706 C C . GLU A 1 87 ? 6.906 -1.363 -7.649 1.00 93.19 87 GLU A C 1
ATOM 708 O O . GLU A 1 87 ? 6.067 -1.722 -8.470 1.00 93.19 87 GLU A O 1
ATOM 713 N N . LEU A 1 88 ? 6.609 -0.480 -6.685 1.00 91.31 88 LEU A N 1
ATOM 714 C CA . LEU A 1 88 ? 5.249 -0.026 -6.360 1.00 91.31 88 LEU A CA 1
ATOM 715 C C . LEU A 1 88 ? 4.377 0.389 -7.567 1.00 91.31 88 LEU A C 1
ATOM 717 O O . LEU A 1 88 ? 3.198 0.028 -7.575 1.00 91.31 88 LEU A O 1
ATOM 721 N N . PRO A 1 89 ? 4.874 1.132 -8.578 1.00 92.56 89 PRO A N 1
ATOM 722 C CA . PRO A 1 89 ? 4.084 1.489 -9.761 1.00 92.56 89 PRO A CA 1
ATOM 723 C C . PRO A 1 89 ? 3.708 0.294 -10.650 1.00 92.56 89 PRO A C 1
ATOM 725 O O . PRO A 1 89 ? 2.753 0.397 -11.416 1.00 92.56 89 PRO A O 1
ATOM 728 N N . TYR A 1 90 ? 4.444 -0.814 -10.551 1.00 93.69 90 TYR A N 1
ATOM 729 C CA . TYR A 1 90 ? 4.257 -2.037 -11.333 1.00 93.69 90 TYR A CA 1
ATOM 730 C C . TYR A 1 90 ? 3.379 -3.080 -10.624 1.00 93.69 90 TYR A C 1
ATOM 732 O O . TYR A 1 90 ? 3.052 -4.111 -11.211 1.00 93.69 90 TYR A O 1
ATOM 740 N N . HIS A 1 91 ? 2.962 -2.828 -9.378 1.00 90.50 91 HIS A N 1
ATOM 741 C CA . HIS A 1 91 ? 2.009 -3.697 -8.687 1.00 90.50 91 HIS A CA 1
ATOM 742 C C . HIS A 1 91 ? 0.694 -3.770 -9.471 1.00 90.50 91 HIS A C 1
ATOM 744 O O . HIS A 1 91 ? 0.092 -2.741 -9.782 1.00 90.50 91 HIS A O 1
ATOM 750 N N . ASP A 1 92 ? 0.250 -4.993 -9.769 1.00 89.69 92 ASP A N 1
ATOM 751 C CA . ASP A 1 92 ? -0.956 -5.286 -10.553 1.00 89.69 92 ASP A CA 1
ATOM 752 C C . ASP A 1 92 ? -0.984 -4.619 -11.948 1.00 89.69 92 ASP A C 1
ATOM 754 O O . ASP A 1 92 ? -2.050 -4.430 -12.539 1.00 89.69 92 ASP A O 1
ATOM 758 N N . TYR A 1 93 ? 0.188 -4.274 -12.500 1.00 94.19 93 TYR A N 1
ATOM 759 C CA . TYR A 1 93 ? 0.331 -3.720 -13.844 1.00 94.19 93 TYR A CA 1
ATOM 760 C C . TYR A 1 93 ? 0.794 -4.806 -14.822 1.00 94.19 93 TYR A C 1
ATOM 762 O O . TYR A 1 93 ? 1.897 -5.339 -14.710 1.00 94.19 93 TYR A O 1
ATOM 770 N N . LEU A 1 94 ? -0.051 -5.150 -15.798 1.00 96.38 94 LEU A N 1
ATOM 771 C CA . LEU A 1 94 ? 0.284 -6.167 -16.797 1.00 96.38 94 LEU A CA 1
ATOM 772 C C . LEU A 1 94 ? 1.321 -5.636 -17.792 1.00 96.38 94 LEU A C 1
ATOM 774 O O . LEU A 1 94 ? 1.121 -4.596 -18.419 1.00 96.38 94 LEU A O 1
ATOM 778 N N . GLN A 1 95 ? 2.402 -6.392 -17.979 1.00 95.62 95 GLN A N 1
ATOM 779 C CA . GLN A 1 95 ? 3.473 -6.089 -18.927 1.00 95.62 95 GLN A CA 1
ATOM 780 C C . GLN A 1 95 ? 3.673 -7.262 -19.885 1.00 95.62 95 GLN A C 1
ATOM 782 O O . GLN A 1 95 ? 3.598 -8.425 -19.488 1.00 95.62 95 GLN A O 1
ATOM 787 N N . ALA A 1 96 ? 3.943 -6.958 -21.154 1.00 96.06 96 ALA A N 1
ATOM 788 C CA . ALA A 1 96 ? 4.389 -7.971 -22.098 1.00 96.06 96 ALA A CA 1
ATOM 789 C C . ALA A 1 96 ? 5.851 -8.348 -21.785 1.00 96.06 96 ALA A C 1
ATOM 791 O O . ALA A 1 96 ? 6.670 -7.449 -21.573 1.00 96.06 96 ALA A O 1
ATOM 792 N N . PRO A 1 97 ? 6.207 -9.644 -21.766 1.00 97.12 97 PRO A N 1
ATOM 793 C CA . PRO A 1 97 ? 7.601 -10.057 -21.657 1.00 97.12 97 PRO A CA 1
ATOM 794 C C . PRO A 1 97 ? 8.429 -9.503 -22.823 1.00 97.12 97 PRO A C 1
ATOM 796 O O . PRO A 1 97 ? 8.023 -9.621 -23.979 1.00 97.12 97 PRO A O 1
ATOM 799 N N . LEU A 1 98 ? 9.591 -8.920 -22.520 1.00 96.19 98 LEU A N 1
ATOM 800 C CA . LEU A 1 98 ? 10.495 -8.367 -23.531 1.00 96.19 98 LEU A CA 1
ATOM 801 C C . LEU A 1 98 ? 11.042 -9.474 -24.448 1.00 96.19 98 LEU A C 1
ATOM 803 O O . LEU A 1 98 ? 11.319 -10.581 -23.985 1.00 96.19 98 LEU A O 1
ATOM 807 N N . GLN A 1 99 ? 11.256 -9.152 -25.729 1.00 97.38 99 GLN A N 1
ATOM 808 C CA . GLN A 1 99 ? 11.843 -10.054 -26.733 1.00 97.38 99 GLN A CA 1
ATOM 809 C C . GLN A 1 99 ? 13.135 -9.466 -27.333 1.00 97.38 99 GLN A C 1
ATOM 811 O O . GLN A 1 99 ? 13.151 -9.095 -28.504 1.00 97.38 99 GLN A O 1
ATOM 816 N N . PRO A 1 100 ? 14.254 -9.403 -26.582 1.00 95.94 100 PRO A N 1
ATOM 817 C CA . PRO A 1 100 ? 15.467 -8.697 -27.021 1.00 95.94 100 PRO A CA 1
ATOM 818 C C . PRO A 1 100 ? 16.138 -9.284 -28.272 1.00 95.94 100 PRO A C 1
ATOM 820 O O . PRO A 1 100 ? 16.962 -8.628 -28.897 1.00 95.94 100 PRO A O 1
ATOM 823 N N . LEU A 1 101 ? 15.837 -10.544 -28.612 1.00 95.56 101 LEU A N 1
ATOM 824 C CA . LEU A 1 101 ? 16.346 -11.193 -29.823 1.00 95.56 101 LEU A CA 1
ATOM 825 C C . LEU A 1 101 ? 15.600 -10.729 -31.081 1.00 95.56 101 LEU A C 1
ATOM 827 O O . LEU A 1 101 ? 16.181 -10.677 -32.161 1.00 95.56 101 LEU A O 1
ATOM 831 N N . GLN A 1 102 ? 14.305 -10.457 -30.940 1.00 94.56 102 GLN A N 1
ATOM 832 C CA . GLN A 1 102 ? 13.437 -10.067 -32.043 1.00 94.56 102 GLN A CA 1
ATOM 833 C C . GLN A 1 102 ? 13.381 -8.543 -32.191 1.00 94.56 102 GLN A C 1
ATOM 835 O O . GLN A 1 102 ? 13.386 -8.040 -33.314 1.00 94.56 102 GLN A O 1
ATOM 840 N N . ASP A 1 103 ? 13.365 -7.828 -31.066 1.00 95.25 103 ASP A N 1
ATOM 841 C CA . ASP A 1 103 ? 13.164 -6.389 -30.997 1.00 95.25 103 ASP A CA 1
ATOM 842 C C . ASP A 1 103 ? 14.420 -5.686 -30.475 1.00 95.25 103 ASP A C 1
ATOM 844 O O . ASP A 1 103 ? 15.028 -6.100 -29.485 1.00 95.25 103 ASP A O 1
ATOM 848 N N . ASN A 1 104 ? 14.777 -4.563 -31.101 1.00 94.56 104 ASN A N 1
ATOM 849 C CA . ASN A 1 104 ? 15.791 -3.672 -30.549 1.00 94.56 104 ASN A CA 1
ATOM 850 C C . ASN A 1 104 ? 15.188 -2.912 -29.368 1.00 94.56 104 ASN A C 1
ATOM 852 O O . ASN A 1 104 ? 14.253 -2.129 -29.544 1.00 94.56 104 ASN A O 1
ATOM 856 N N . LEU A 1 105 ? 15.727 -3.140 -28.173 1.00 95.88 105 LEU A N 1
ATOM 857 C CA . LEU A 1 105 ? 15.263 -2.457 -26.972 1.00 95.88 105 LEU A CA 1
ATOM 858 C C . LEU A 1 105 ? 15.661 -0.978 -26.991 1.00 95.88 105 LEU A C 1
ATOM 860 O O . LEU A 1 105 ? 16.713 -0.594 -27.506 1.00 95.88 105 LEU A O 1
ATOM 864 N N . GLU A 1 106 ? 14.824 -0.146 -26.385 1.00 95.81 106 GLU A N 1
ATOM 865 C CA . GLU A 1 106 ? 15.091 1.281 -26.248 1.00 95.81 106 GLU A CA 1
ATOM 866 C C . GLU A 1 106 ? 16.202 1.540 -25.223 1.00 95.81 106 GLU A C 1
ATOM 868 O O . GLU A 1 106 ? 16.410 0.769 -24.280 1.00 95.81 106 GLU A O 1
ATOM 873 N N . SER A 1 107 ? 16.897 2.674 -25.354 1.00 94.88 107 SER A N 1
ATOM 874 C CA . SER A 1 107 ? 17.981 3.051 -24.434 1.00 94.88 107 SER A CA 1
ATOM 875 C C . SER A 1 107 ? 17.522 3.117 -22.974 1.00 94.88 107 SER A C 1
ATOM 877 O O . SER A 1 107 ? 18.269 2.736 -22.078 1.00 94.88 107 SER A O 1
ATOM 879 N N . GLN A 1 108 ? 16.278 3.537 -22.726 1.00 94.38 108 GLN A N 1
ATOM 880 C CA . GLN A 1 108 ? 15.696 3.588 -21.383 1.00 94.38 108 GLN A CA 1
ATOM 881 C C . GLN A 1 108 ? 15.525 2.188 -20.760 1.00 94.38 108 GLN A C 1
ATOM 883 O O . GLN A 1 108 ? 15.635 2.021 -19.540 1.00 94.38 108 GLN A O 1
ATOM 888 N N . THR A 1 109 ? 15.280 1.163 -21.582 1.00 94.31 109 THR A N 1
ATOM 889 C CA . THR A 1 109 ? 15.198 -0.228 -21.123 1.00 94.31 109 THR A CA 1
ATOM 890 C C . THR A 1 109 ? 16.565 -0.717 -20.646 1.00 94.31 109 THR A C 1
ATOM 892 O O . THR A 1 109 ? 16.660 -1.278 -19.555 1.00 94.31 109 THR A O 1
ATOM 895 N N . TYR A 1 110 ? 17.632 -0.433 -21.401 1.00 95.88 110 TYR A N 1
ATOM 896 C CA . TYR A 1 110 ? 19.004 -0.741 -20.984 1.00 95.88 110 TYR A CA 1
ATOM 897 C C . TYR A 1 110 ? 19.407 0.005 -19.714 1.00 95.88 110 TYR A C 1
ATOM 899 O O . TYR A 1 110 ? 19.890 -0.623 -18.776 1.00 95.88 110 TYR A O 1
ATOM 907 N N . GLU A 1 111 ? 19.108 1.303 -19.628 1.00 96.31 111 GLU A N 1
ATOM 908 C CA . GLU A 1 111 ? 19.376 2.107 -18.429 1.00 96.31 111 GLU A CA 1
ATOM 909 C C . GLU A 1 111 ? 18.733 1.483 -17.177 1.00 96.31 111 GLU A C 1
ATOM 911 O O . GLU A 1 111 ? 19.314 1.473 -16.093 1.00 96.31 111 GLU A O 1
ATOM 916 N N . THR A 1 112 ? 17.527 0.925 -17.318 1.00 94.31 112 THR A N 1
ATOM 917 C CA . THR A 1 112 ? 16.841 0.231 -16.220 1.00 94.31 112 THR A CA 1
ATOM 918 C C . THR A 1 112 ? 17.558 -1.061 -15.826 1.00 94.31 112 THR A C 1
ATOM 920 O O . THR A 1 112 ? 17.704 -1.330 -14.637 1.00 94.31 112 THR A O 1
ATOM 923 N N . PHE A 1 113 ? 18.051 -1.845 -16.789 1.00 95.75 113 PHE A N 1
ATOM 924 C CA . PHE A 1 113 ? 18.854 -3.034 -16.495 1.00 95.75 113 PHE A CA 1
ATOM 925 C C . PHE A 1 113 ? 20.176 -2.694 -15.808 1.00 95.75 113 PHE A C 1
ATOM 927 O O . PHE A 1 113 ? 20.599 -3.427 -14.915 1.00 95.75 113 PHE A O 1
ATOM 934 N N . GLU A 1 114 ? 20.825 -1.615 -16.228 1.00 95.62 114 GLU A N 1
ATOM 935 C CA . GLU A 1 114 ? 22.128 -1.167 -15.727 1.00 95.62 114 GLU A CA 1
ATOM 936 C C . GLU A 1 114 ? 22.067 -0.645 -14.285 1.00 95.62 114 GLU A C 1
ATOM 938 O O . GLU A 1 114 ? 23.067 -0.669 -13.572 1.00 95.62 114 GLU A O 1
ATOM 943 N N . LYS A 1 115 ? 20.878 -0.250 -13.816 1.00 94.25 115 LYS A N 1
ATOM 944 C CA . LYS A 1 115 ? 20.639 0.194 -12.435 1.00 94.25 115 LYS A CA 1
ATOM 945 C C . LYS A 1 115 ? 20.677 -0.918 -11.383 1.00 94.25 115 LYS A C 1
ATOM 947 O O . LYS A 1 115 ? 20.602 -0.587 -10.204 1.00 94.25 115 LYS A O 1
ATOM 952 N N . ASP A 1 116 ? 20.776 -2.193 -11.763 1.00 94.56 116 ASP A N 1
ATOM 953 C CA . ASP A 1 116 ? 20.895 -3.314 -10.818 1.00 94.56 116 ASP A CA 1
ATOM 954 C C . ASP A 1 116 ? 22.373 -3.659 -10.542 1.00 94.56 116 ASP A C 1
ATOM 956 O O . ASP A 1 116 ? 22.970 -4.419 -11.310 1.00 94.56 116 ASP A O 1
ATOM 960 N N . PRO A 1 117 ? 22.980 -3.152 -9.450 1.00 93.25 117 PRO A N 1
ATOM 961 C CA . PRO A 1 117 ? 24.381 -3.420 -9.144 1.00 93.25 117 PRO A CA 1
ATOM 962 C C . PRO A 1 117 ? 24.625 -4.868 -8.709 1.00 93.25 117 PRO A C 1
ATOM 964 O O . PRO A 1 117 ? 25.704 -5.396 -8.963 1.00 93.25 117 PRO A O 1
ATOM 967 N N . VAL A 1 118 ? 23.644 -5.518 -8.068 1.00 95.06 118 VAL A N 1
ATOM 968 C CA . VAL A 1 118 ? 23.803 -6.883 -7.545 1.00 95.06 118 VAL A CA 1
ATOM 969 C C . VAL A 1 118 ? 24.034 -7.837 -8.703 1.00 95.06 118 VAL A C 1
ATOM 971 O O . VAL A 1 118 ? 24.954 -8.648 -8.651 1.00 95.06 118 VAL A O 1
ATOM 974 N N . LYS A 1 119 ? 23.255 -7.691 -9.778 1.00 96.56 119 LYS A N 1
ATOM 975 C CA . LYS A 1 119 ? 23.439 -8.467 -11.002 1.00 96.56 119 LYS A CA 1
ATOM 976 C C . LYS A 1 119 ? 24.874 -8.359 -11.528 1.00 96.56 119 LYS A C 1
ATOM 978 O O . LYS A 1 119 ? 25.510 -9.388 -11.712 1.00 96.56 119 LYS A O 1
ATOM 983 N N . TYR A 1 120 ? 25.406 -7.156 -11.751 1.00 96.38 120 TYR A N 1
ATOM 984 C CA . TYR A 1 120 ? 26.739 -7.015 -12.359 1.00 96.38 120 TYR A CA 1
ATOM 985 C C . TYR A 1 120 ? 27.878 -7.465 -11.441 1.00 96.38 120 TYR A C 1
ATOM 987 O O . TYR A 1 120 ? 28.794 -8.111 -11.936 1.00 96.38 120 TYR A O 1
ATOM 995 N N . VAL A 1 121 ? 27.793 -7.214 -10.128 1.00 97.50 121 VAL A N 1
ATOM 996 C CA . VAL A 1 121 ? 28.782 -7.725 -9.159 1.00 97.50 121 VAL A CA 1
ATOM 997 C C . VAL A 1 121 ? 28.831 -9.253 -9.198 1.00 97.50 121 VAL A C 1
ATOM 999 O O . VAL A 1 121 ? 29.903 -9.835 -9.299 1.00 97.50 121 VAL A O 1
ATOM 1002 N N . GLN A 1 122 ? 27.672 -9.916 -9.202 1.00 97.56 122 GLN A N 1
ATOM 1003 C CA . GLN A 1 122 ? 27.608 -11.380 -9.246 1.00 97.56 122 GLN A CA 1
ATOM 1004 C C . GLN A 1 122 ? 28.134 -11.965 -10.565 1.00 97.56 122 GLN A C 1
ATOM 1006 O O . GLN A 1 122 ? 28.718 -13.042 -10.565 1.00 97.56 122 GLN A O 1
ATOM 1011 N N . TYR A 1 123 ? 27.941 -11.270 -11.690 1.00 97.00 123 TYR A N 1
ATOM 1012 C CA . TYR A 1 123 ? 28.526 -11.675 -12.973 1.00 97.00 123 TYR A CA 1
ATOM 1013 C C . TYR A 1 123 ? 30.042 -11.451 -13.040 1.00 97.00 123 TYR A C 1
ATOM 1015 O O . TYR A 1 123 ? 30.709 -12.151 -13.792 1.00 97.00 123 TYR A O 1
ATOM 1023 N N . GLU A 1 124 ? 30.577 -10.476 -12.304 1.00 96.25 124 GLU A N 1
ATOM 1024 C CA . GLU A 1 124 ? 32.019 -10.210 -12.225 1.00 96.25 124 GLU A CA 1
ATOM 1025 C C . GLU A 1 124 ? 32.741 -11.211 -11.310 1.00 96.25 124 GLU A C 1
ATOM 1027 O O . GLU A 1 124 ? 33.878 -11.588 -11.584 1.00 96.25 124 GLU A O 1
ATOM 1032 N N . GLU A 1 125 ? 32.084 -11.647 -10.233 1.00 96.62 125 GLU A N 1
ATOM 1033 C CA . GLU A 1 125 ? 32.628 -12.612 -9.269 1.00 96.62 125 GLU A CA 1
ATOM 1034 C C . GLU A 1 125 ? 32.632 -14.072 -9.770 1.00 96.62 125 GLU A C 1
ATOM 1036 O O . GLU A 1 125 ? 33.335 -14.904 -9.188 1.00 96.62 125 GLU A O 1
ATOM 1041 N N . ALA A 1 126 ? 31.846 -14.393 -10.804 1.00 92.69 126 ALA A N 1
ATOM 1042 C CA . ALA A 1 126 ? 31.670 -1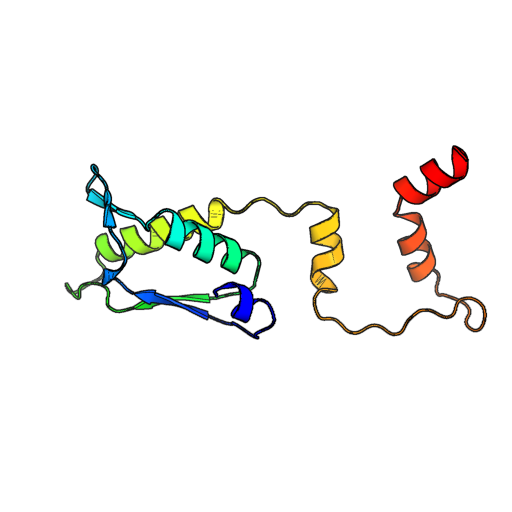5.741 -11.361 1.00 92.69 126 ALA A CA 1
ATOM 1043 C C . ALA A 1 126 ? 32.721 -16.108 -12.424 1.00 92.69 126 ALA A C 1
ATOM 1045 O O . ALA A 1 126 ? 33.179 -17.277 -12.400 1.00 92.69 126 ALA A O 1
#